Protein AF-A0A1Z9TJ39-F1 (afdb_monomer_lite)

Secondary structure (DSSP, 8-state):
-HHHHHHHHHHHHHHHHHHHHHHHHHHHHHHHHHTTPPPPBPTTT-PBPEEEETTEEE-TTT--EEETT-SS---

pLDDT: mean 72.78, std 13.56, range [40.91, 90.31]

Radius of gyration: 23.52 Å; chains: 1; bounding box: 61×18×54 Å

Structure (mmCIF, N/CA/C/O backbone):
data_AF-A0A1Z9TJ39-F1
#
_entry.id   AF-A0A1Z9TJ39-F1
#
loop_
_atom_site.group_PDB
_atom_site.id
_atom_site.type_symbol
_atom_site.label_atom_id
_atom_site.label_alt_id
_atom_site.label_comp_id
_atom_site.label_asym_id
_atom_site.label_entity_id
_atom_site.label_seq_id
_atom_site.pdbx_PDB_ins_code
_atom_site.Cartn_x
_atom_site.Cartn_y
_atom_site.Cartn_z
_atom_site.occupancy
_atom_site.B_iso_or_equiv
_atom_site.auth_seq_id
_atom_site.auth_comp_id
_atom_site.auth_asym_id
_atom_site.auth_atom_id
_atom_site.pdbx_PDB_model_num
ATOM 1 N N . MET A 1 1 ? 41.274 -3.962 -34.844 1.00 60.78 1 MET A N 1
ATOM 2 C CA . MET A 1 1 ? 40.699 -4.857 -33.808 1.00 60.78 1 MET A CA 1
ATOM 3 C C . MET A 1 1 ? 40.490 -4.202 -32.440 1.00 60.78 1 MET A C 1
ATOM 5 O O . MET A 1 1 ? 39.399 -4.336 -31.911 1.00 60.78 1 MET A O 1
ATOM 9 N N . LYS A 1 2 ? 41.456 -3.462 -31.870 1.00 70.56 2 LYS A N 1
ATOM 10 C CA . LYS A 1 2 ? 41.320 -2.834 -30.531 1.00 70.56 2 LYS A CA 1
ATOM 11 C C . LYS A 1 2 ? 40.145 -1.843 -30.398 1.00 70.56 2 LYS A C 1
ATOM 13 O O . LYS A 1 2 ? 39.504 -1.794 -29.356 1.00 70.56 2 LYS A O 1
ATOM 18 N N . LEU A 1 3 ? 39.826 -1.115 -31.473 1.00 73.06 3 LEU A N 1
ATOM 19 C CA . LEU A 1 3 ? 38.735 -0.131 -31.499 1.00 73.06 3 LEU A CA 1
ATOM 20 C C . LEU A 1 3 ? 37.342 -0.773 -31.346 1.00 73.06 3 LEU A C 1
ATOM 22 O O . LEU A 1 3 ? 36.504 -0.259 -30.616 1.00 73.06 3 LEU A O 1
ATOM 26 N N . ALA A 1 4 ? 37.116 -1.933 -31.971 1.00 71.75 4 ALA A N 1
ATOM 27 C CA . ALA A 1 4 ? 35.838 -2.646 -31.892 1.00 71.75 4 ALA A CA 1
ATOM 28 C C . ALA A 1 4 ? 35.561 -3.186 -30.477 1.00 71.75 4 ALA A C 1
ATOM 30 O O . ALA A 1 4 ? 34.435 -3.126 -29.990 1.00 71.75 4 ALA A O 1
ATOM 31 N N . ILE A 1 5 ? 36.609 -3.650 -29.787 1.00 74.25 5 ILE A N 1
ATOM 32 C CA . ILE A 1 5 ? 36.515 -4.144 -28.406 1.00 74.25 5 ILE A CA 1
ATOM 33 C C . ILE A 1 5 ? 36.181 -2.993 -27.445 1.00 74.25 5 ILE A C 1
ATOM 35 O O . ILE A 1 5 ? 35.346 -3.155 -26.556 1.00 74.25 5 ILE A O 1
ATOM 39 N N . ALA A 1 6 ? 36.782 -1.815 -27.651 1.00 77.25 6 ALA A N 1
ATOM 40 C CA . ALA A 1 6 ? 36.493 -0.627 -26.849 1.00 77.25 6 ALA A CA 1
ATOM 41 C C . ALA A 1 6 ? 35.033 -0.167 -27.002 1.00 77.25 6 ALA A C 1
ATOM 43 O O . ALA A 1 6 ? 34.368 0.089 -26.001 1.00 77.25 6 ALA A O 1
ATOM 44 N N . ILE A 1 7 ? 34.503 -0.140 -28.231 1.00 80.12 7 ILE A N 1
ATOM 45 C CA . ILE A 1 7 ? 33.100 0.222 -28.497 1.00 80.12 7 ILE A CA 1
ATOM 46 C C . ILE A 1 7 ? 32.143 -0.766 -27.815 1.00 80.12 7 ILE A C 1
ATOM 48 O O . ILE A 1 7 ? 31.201 -0.343 -27.149 1.00 80.12 7 ILE A O 1
ATOM 52 N N . SER A 1 8 ? 32.425 -2.071 -27.895 1.00 79.56 8 SER A N 1
ATOM 53 C CA . SER A 1 8 ? 31.608 -3.096 -27.233 1.00 79.56 8 SER A CA 1
ATOM 54 C C . SER A 1 8 ? 31.543 -2.895 -25.717 1.00 79.56 8 SER A C 1
ATOM 56 O O . SER A 1 8 ? 30.468 -3.000 -25.133 1.00 79.56 8 SER A O 1
ATOM 58 N N . LYS A 1 9 ? 32.670 -2.570 -25.073 1.00 84.00 9 LYS A N 1
ATOM 59 C CA . LYS A 1 9 ? 32.719 -2.354 -23.619 1.00 84.00 9 LYS A CA 1
ATOM 60 C C . LYS A 1 9 ? 31.997 -1.083 -23.184 1.00 84.00 9 LYS A C 1
ATOM 62 O O . LYS A 1 9 ? 31.354 -1.078 -22.138 1.00 84.00 9 LYS A O 1
ATOM 67 N N . ILE A 1 10 ? 32.054 -0.032 -24.000 1.00 87.00 10 ILE A N 1
ATOM 68 C CA . ILE A 1 10 ? 31.300 1.204 -23.767 1.00 87.00 10 ILE A CA 1
ATOM 69 C C . ILE A 1 10 ? 29.794 0.931 -23.866 1.00 87.00 10 ILE A C 1
ATOM 71 O O . ILE A 1 10 ? 29.044 1.372 -22.999 1.00 87.00 10 ILE A O 1
ATOM 75 N N . CYS A 1 11 ? 29.346 0.153 -24.857 1.00 78.06 11 CYS A N 1
ATOM 76 C CA . CYS A 1 11 ? 27.941 -0.241 -24.975 1.00 78.06 11 CYS A CA 1
ATOM 77 C C . CYS A 1 11 ? 27.445 -1.027 -23.751 1.00 78.06 11 CYS A C 1
ATOM 79 O O . CYS A 1 11 ? 26.383 -0.699 -23.227 1.00 78.06 11 CYS A O 1
ATOM 81 N N . GLU A 1 12 ? 28.210 -2.002 -23.248 1.00 84.00 12 GLU A N 1
ATOM 82 C CA . GLU A 1 12 ? 27.840 -2.743 -22.029 1.00 84.00 12 GLU A CA 1
ATOM 83 C C . GLU A 1 12 ? 27.700 -1.819 -20.809 1.00 84.00 12 GLU A C 1
ATOM 85 O O . GLU A 1 12 ? 26.750 -1.939 -20.033 1.00 84.00 12 GLU A O 1
ATOM 90 N N . LEU A 1 13 ? 28.613 -0.854 -20.654 1.00 81.00 13 LEU A N 1
ATOM 91 C CA . LEU A 1 13 ? 28.566 0.110 -19.554 1.00 81.00 13 LEU A CA 1
ATOM 92 C C . LEU A 1 13 ? 27.322 1.004 -19.631 1.00 81.00 13 LEU A C 1
ATOM 94 O O . LEU A 1 13 ? 26.666 1.243 -18.616 1.00 81.00 13 LEU A O 1
ATOM 98 N N . LEU A 1 14 ? 26.983 1.471 -20.835 1.00 83.94 14 LEU A N 1
ATOM 99 C CA . LEU A 1 14 ? 25.810 2.310 -21.074 1.00 83.94 14 LEU A CA 1
ATOM 100 C C . LEU A 1 14 ? 24.506 1.548 -20.800 1.00 83.94 14 LEU A C 1
ATOM 102 O O . LEU A 1 14 ? 23.621 2.103 -20.153 1.00 83.94 14 LEU A O 1
ATOM 106 N N . ILE A 1 15 ? 24.403 0.277 -21.205 1.00 83.88 15 ILE A N 1
ATOM 107 C CA . ILE A 1 15 ? 23.230 -0.577 -20.938 1.00 83.88 15 ILE A CA 1
ATOM 108 C C . ILE A 1 15 ? 23.034 -0.785 -19.428 1.00 83.88 15 ILE A C 1
ATOM 110 O O . ILE A 1 15 ? 21.919 -0.639 -18.915 1.00 83.88 15 ILE A O 1
ATOM 114 N N . ASN A 1 16 ? 24.114 -1.066 -18.695 1.00 78.38 16 ASN A N 1
ATOM 115 C CA . ASN A 1 16 ? 24.059 -1.254 -17.245 1.00 78.38 16 ASN A CA 1
ATOM 116 C C . ASN A 1 16 ? 23.652 0.035 -16.517 1.00 78.38 16 ASN A C 1
ATOM 118 O O . ASN A 1 16 ? 22.786 0.006 -15.641 1.00 78.38 16 ASN A O 1
ATOM 122 N N . LEU A 1 17 ? 24.209 1.183 -16.918 1.00 79.94 17 LEU A N 1
ATOM 123 C CA . LEU A 1 17 ? 23.855 2.484 -16.347 1.00 79.94 17 LEU A CA 1
ATOM 124 C C . LEU A 1 17 ? 22.376 2.827 -16.591 1.00 79.94 17 LEU A C 1
ATOM 126 O O . LEU A 1 17 ? 21.690 3.308 -15.687 1.00 79.94 17 LEU A O 1
ATOM 130 N N . TRP A 1 18 ? 21.867 2.533 -17.789 1.00 78.38 18 TRP A N 1
ATOM 131 C CA . TRP A 1 18 ? 20.468 2.762 -18.152 1.00 78.38 18 TRP A CA 1
ATOM 132 C C . TRP A 1 18 ? 19.511 1.866 -17.355 1.00 78.38 18 TRP A C 1
ATOM 134 O O . TRP A 1 18 ? 18.498 2.340 -16.840 1.00 78.38 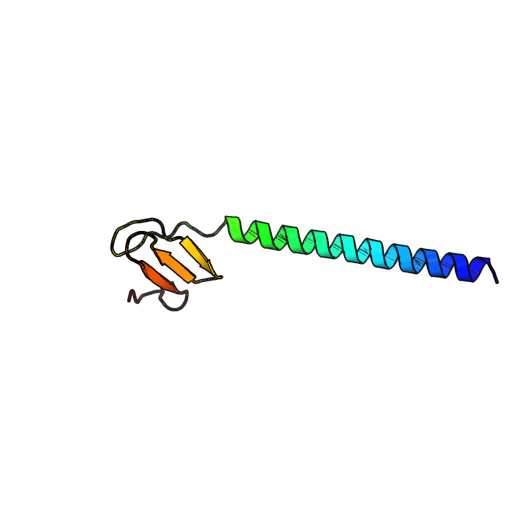18 TRP A O 1
ATOM 144 N N . THR A 1 19 ? 19.874 0.596 -17.160 1.00 75.94 19 THR A N 1
ATOM 145 C CA . THR A 1 19 ? 19.110 -0.357 -16.337 1.00 75.94 19 THR A CA 1
ATOM 146 C C . THR A 1 19 ? 19.008 0.110 -14.881 1.00 75.94 19 THR A C 1
ATOM 148 O O . THR A 1 19 ? 17.920 0.115 -14.304 1.00 75.94 19 THR A O 1
ATOM 151 N N . ILE A 1 20 ? 20.113 0.590 -14.297 1.00 76.56 20 ILE A N 1
ATOM 152 C CA . ILE A 1 20 ? 20.133 1.140 -12.930 1.00 76.56 20 ILE A CA 1
ATOM 153 C C . ILE A 1 20 ? 19.229 2.380 -12.821 1.00 76.56 20 ILE A C 1
ATOM 155 O O . ILE A 1 20 ? 18.459 2.509 -11.863 1.00 76.56 20 ILE A O 1
ATOM 159 N N . LEU A 1 21 ? 19.281 3.281 -13.809 1.00 70.69 21 LEU A N 1
ATOM 160 C CA . LEU A 1 21 ? 18.446 4.488 -13.854 1.00 70.69 21 LEU A CA 1
ATOM 161 C C . LEU A 1 21 ? 16.946 4.157 -13.928 1.0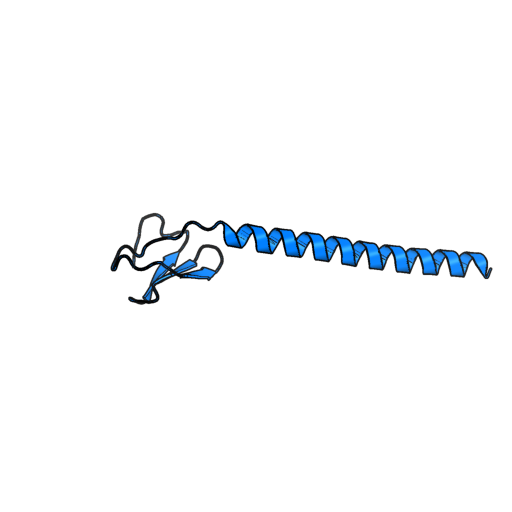0 70.69 21 LEU A C 1
ATOM 163 O O . LEU A 1 21 ? 16.146 4.786 -13.229 1.00 70.69 21 LEU A O 1
ATOM 167 N N . ILE A 1 22 ? 16.560 3.152 -14.718 1.00 68.69 22 ILE A N 1
ATOM 168 C CA . ILE A 1 22 ? 15.167 2.690 -14.816 1.00 68.69 22 ILE A CA 1
ATOM 169 C C . ILE A 1 22 ? 14.704 2.063 -13.498 1.00 68.69 22 ILE A C 1
ATOM 171 O O . ILE A 1 22 ? 13.644 2.439 -12.991 1.00 68.69 22 ILE A O 1
ATOM 175 N N . CYS A 1 23 ? 15.505 1.177 -12.898 1.00 60.91 23 CYS A N 1
ATOM 176 C CA . CYS A 1 23 ? 15.183 0.558 -11.609 1.00 60.91 23 CYS A CA 1
ATOM 177 C C . CYS A 1 23 ? 14.942 1.603 -10.511 1.00 60.91 23 CYS A C 1
ATOM 179 O O . CYS A 1 23 ? 13.954 1.518 -9.778 1.00 60.91 23 CYS A O 1
ATOM 181 N N . LYS A 1 24 ? 15.782 2.645 -10.435 1.00 67.00 24 LYS A N 1
ATOM 182 C CA . LYS A 1 24 ? 15.623 3.725 -9.449 1.00 67.00 24 LYS A CA 1
ATOM 183 C C . LYS A 1 24 ? 14.333 4.526 -9.666 1.00 67.00 24 LYS A C 1
ATOM 185 O O . LYS A 1 24 ? 13.667 4.891 -8.699 1.00 67.00 24 LYS A O 1
ATOM 190 N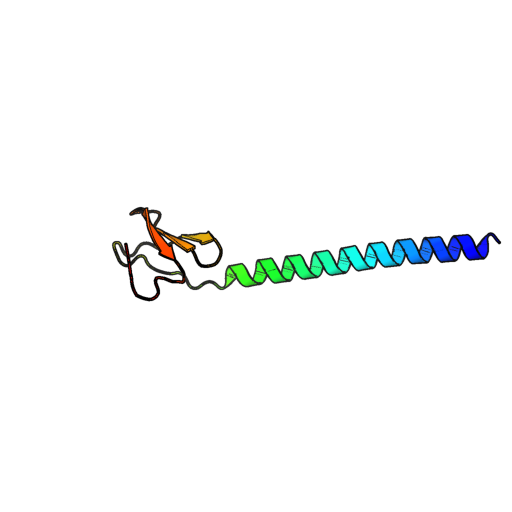 N . LYS A 1 25 ? 13.941 4.759 -10.923 1.00 60.56 25 LYS A N 1
ATOM 191 C CA . LYS A 1 25 ? 12.697 5.467 -11.271 1.00 60.56 25 LYS A CA 1
ATOM 192 C C . LYS A 1 25 ? 11.445 4.658 -10.907 1.00 60.56 25 LYS A C 1
ATOM 194 O O . LYS A 1 25 ? 10.479 5.241 -10.415 1.00 60.56 25 LYS A O 1
ATOM 199 N N . SER A 1 26 ? 11.470 3.336 -11.094 1.00 57.91 26 SER A N 1
ATOM 200 C CA . SER A 1 26 ? 10.373 2.443 -10.685 1.00 57.91 26 SER A CA 1
ATOM 201 C C . SER A 1 26 ? 10.189 2.390 -9.168 1.00 57.91 26 SER A C 1
ATOM 203 O O . SER A 1 26 ? 9.053 2.457 -8.699 1.00 57.91 26 SER A O 1
ATOM 205 N N . LEU A 1 27 ? 11.280 2.357 -8.392 1.00 56.12 27 LEU A N 1
ATOM 206 C CA . LEU A 1 27 ? 11.206 2.308 -6.926 1.00 56.12 27 LEU A CA 1
ATOM 207 C C . LEU A 1 27 ? 10.545 3.569 -6.334 1.00 56.12 27 LEU A C 1
ATOM 209 O O . LEU A 1 27 ? 9.675 3.477 -5.474 1.00 56.12 27 LEU A O 1
ATOM 213 N N . ILE A 1 28 ? 10.894 4.751 -6.855 1.00 56.81 28 ILE A N 1
ATOM 214 C CA . ILE A 1 28 ? 10.333 6.039 -6.404 1.00 56.81 28 ILE A CA 1
ATOM 215 C C . ILE A 1 28 ? 8.826 6.126 -6.693 1.00 56.81 28 ILE A C 1
ATOM 217 O O . ILE A 1 28 ? 8.065 6.689 -5.903 1.00 56.81 28 ILE A O 1
ATOM 221 N N . ARG A 1 29 ? 8.373 5.559 -7.820 1.00 52.03 29 ARG A N 1
ATOM 222 C CA . ARG A 1 29 ? 6.952 5.549 -8.189 1.00 52.03 29 ARG A CA 1
ATOM 223 C C . ARG A 1 29 ? 6.127 4.690 -7.228 1.00 52.03 29 ARG A C 1
ATOM 225 O O . ARG A 1 29 ? 5.026 5.096 -6.876 1.00 52.03 29 ARG A O 1
ATOM 232 N N . PHE A 1 30 ? 6.684 3.570 -6.767 1.00 52.03 30 PHE A N 1
ATOM 233 C CA . PHE A 1 30 ? 6.043 2.667 -5.811 1.00 52.03 30 PHE A CA 1
ATOM 234 C C . PHE A 1 30 ? 5.900 3.285 -4.409 1.00 52.03 30 PHE A C 1
ATOM 236 O O . PHE A 1 30 ? 4.830 3.203 -3.805 1.00 52.03 30 PHE A O 1
ATOM 243 N N . SER A 1 31 ? 6.930 3.976 -3.906 1.00 50.31 31 SER A N 1
ATOM 244 C CA . SER A 1 31 ? 6.864 4.634 -2.590 1.00 50.31 31 SER A CA 1
ATOM 245 C C . SER A 1 31 ? 5.826 5.761 -2.544 1.00 50.31 31 SER A C 1
ATOM 247 O O . SER A 1 31 ? 5.138 5.930 -1.542 1.00 50.31 31 SER A O 1
ATOM 249 N N . ARG A 1 32 ? 5.660 6.510 -3.642 1.00 40.91 32 ARG A N 1
ATOM 250 C CA . ARG A 1 32 ? 4.730 7.650 -3.703 1.00 40.91 32 ARG A CA 1
ATOM 251 C C . ARG A 1 32 ? 3.2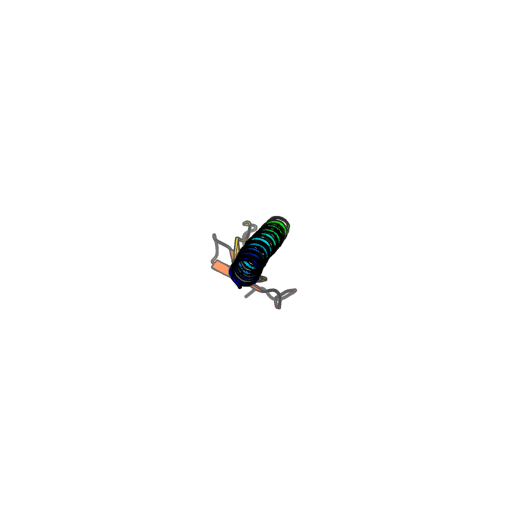53 7.236 -3.698 1.00 40.91 32 ARG A C 1
ATOM 253 O O . ARG A 1 32 ? 2.405 8.012 -3.271 1.00 40.91 32 ARG A O 1
ATOM 260 N N . THR A 1 33 ? 2.935 6.024 -4.148 1.00 47.25 33 THR A N 1
ATOM 261 C CA . THR A 1 33 ? 1.570 5.476 -4.088 1.00 47.25 33 THR A CA 1
ATOM 262 C C . THR A 1 33 ? 1.167 4.998 -2.695 1.00 47.25 33 THR A C 1
ATOM 264 O O . THR A 1 33 ? -0.022 4.967 -2.400 1.00 47.25 33 THR A O 1
ATOM 267 N N . GLN A 1 34 ? 2.118 4.672 -1.813 1.00 51.16 34 GLN A N 1
ATOM 268 C CA . GLN A 1 34 ? 1.783 4.245 -0.449 1.00 51.16 34 GLN A CA 1
ATOM 269 C C . GLN A 1 34 ? 1.364 5.411 0.459 1.00 51.16 34 GLN A C 1
ATOM 271 O O . GLN A 1 34 ? 0.616 5.211 1.408 1.00 51.16 34 GLN A O 1
ATOM 276 N N . THR A 1 35 ? 1.778 6.642 0.154 1.00 48.88 35 THR A N 1
ATOM 277 C CA . THR A 1 35 ? 1.514 7.820 1.001 1.00 48.88 35 THR A CA 1
ATOM 278 C C . THR A 1 35 ? 0.122 8.445 0.828 1.00 48.88 35 THR A C 1
ATOM 280 O O . THR A 1 35 ? -0.172 9.440 1.478 1.00 48.88 35 THR A O 1
ATOM 283 N N . MET A 1 36 ? -0.728 7.897 -0.047 1.00 48.00 36 MET A N 1
ATOM 284 C CA . MET A 1 36 ? -2.067 8.424 -0.375 1.00 48.00 36 MET A CA 1
ATOM 285 C C . MET A 1 36 ? -3.203 7.467 0.016 1.00 48.00 36 MET A C 1
ATOM 287 O O . MET A 1 36 ? -4.304 7.575 -0.514 1.00 48.00 36 MET A O 1
ATOM 291 N N . LYS A 1 37 ? -2.964 6.504 0.912 1.00 60.75 37 LYS A N 1
ATOM 292 C CA . LYS A 1 37 ? -4.073 5.730 1.472 1.00 60.75 37 LYS A CA 1
ATOM 293 C C . LYS A 1 37 ? -4.779 6.581 2.521 1.00 60.75 37 LYS A C 1
ATOM 295 O O . LYS A 1 37 ? -4.158 7.011 3.492 1.00 60.75 37 LYS A O 1
ATOM 300 N N . GLU A 1 38 ? -6.051 6.877 2.271 1.00 67.12 38 GLU A N 1
ATOM 301 C CA . GLU A 1 38 ? -6.925 7.554 3.226 1.00 67.12 38 GLU A CA 1
ATOM 302 C C . GLU A 1 38 ? -6.873 6.825 4.571 1.00 67.12 38 GLU A C 1
ATOM 304 O O . GLU A 1 38 ? -6.855 5.595 4.630 1.00 67.12 38 GLU A O 1
ATOM 309 N N . LYS A 1 39 ? -6.791 7.593 5.660 1.00 75.69 39 LYS A N 1
ATOM 310 C CA . LYS A 1 39 ? -6.787 7.026 7.008 1.00 75.69 39 LYS A CA 1
ATOM 311 C C . LYS A 1 39 ? -8.170 6.442 7.273 1.00 75.69 39 LYS A C 1
ATOM 313 O O . LYS A 1 39 ? -9.148 7.181 7.277 1.00 75.69 39 LYS A O 1
ATOM 318 N N . VAL A 1 40 ? -8.237 5.133 7.482 1.00 81.56 40 VAL A N 1
ATOM 319 C CA . VAL A 1 40 ? -9.486 4.426 7.778 1.00 81.56 40 VAL A CA 1
ATOM 320 C C . VAL A 1 40 ? -9.637 4.282 9.288 1.00 81.56 40 VAL A C 1
ATOM 322 O O . VAL A 1 40 ? -8.713 3.841 9.973 1.00 81.56 40 VAL A O 1
ATOM 325 N N . GLU A 1 41 ? -10.801 4.660 9.805 1.00 87.56 41 GLU A N 1
ATOM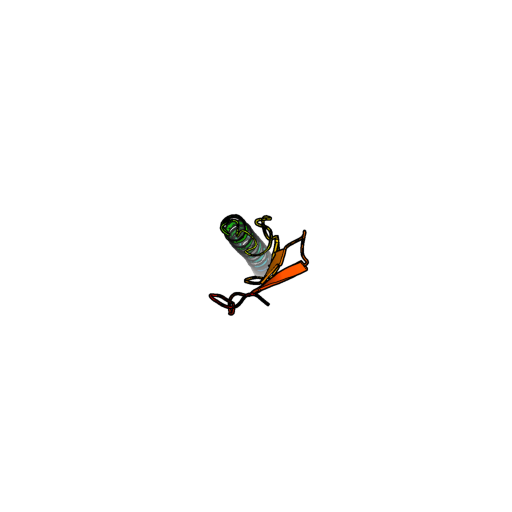 326 C CA . GLU A 1 41 ? -11.161 4.490 11.213 1.00 87.56 41 GLU A CA 1
ATOM 327 C C . GLU A 1 41 ? -11.768 3.106 11.459 1.00 87.56 41 GLU A C 1
ATOM 329 O O . GLU A 1 41 ? -12.551 2.589 10.662 1.00 87.56 41 GLU A O 1
ATOM 334 N N . CYS A 1 42 ? -11.418 2.499 12.591 1.00 86.50 42 CYS A N 1
ATOM 335 C CA . CYS A 1 42 ? -11.967 1.217 12.996 1.00 86.50 42 CYS A CA 1
ATOM 336 C C . CYS A 1 42 ? -13.434 1.378 13.428 1.00 86.50 42 CYS A C 1
ATOM 338 O O . CYS A 1 42 ? -13.695 2.078 14.405 1.00 86.50 42 CYS A O 1
ATOM 340 N N . PRO A 1 43 ? -14.391 0.654 12.828 1.00 84.69 43 PRO A N 1
ATOM 341 C CA . PRO A 1 43 ? -15.817 0.791 13.146 1.00 84.69 43 PRO A CA 1
ATOM 342 C C . PRO A 1 43 ? -16.199 0.294 14.552 1.00 84.69 43 PRO A C 1
ATOM 344 O O . PRO A 1 43 ? -17.316 0.527 15.002 1.00 84.69 43 PRO A O 1
ATOM 347 N N . ARG A 1 44 ? -15.298 -0.412 15.253 1.00 87.00 44 ARG A N 1
ATOM 348 C CA . ARG A 1 44 ? -15.535 -0.909 16.621 1.00 87.00 44 ARG A CA 1
ATOM 349 C C . ARG A 1 44 ? -15.105 0.065 17.712 1.00 87.00 44 ARG A C 1
ATOM 351 O O . ARG A 1 44 ? -15.694 0.067 18.787 1.00 87.00 44 ARG A O 1
ATOM 358 N N . CYS A 1 45 ? -14.036 0.823 17.486 1.00 89.81 45 CYS A N 1
ATOM 359 C CA . CYS A 1 45 ? -13.406 1.620 18.543 1.00 89.81 45 CYS A CA 1
ATOM 360 C C . CYS A 1 45 ? -12.902 2.994 18.085 1.00 89.81 45 CYS A C 1
ATOM 362 O O . CYS A 1 45 ? -12.256 3.681 18.877 1.00 89.81 45 CYS A O 1
ATOM 364 N N . ASN A 1 46 ? -13.187 3.367 16.834 1.00 89.69 46 ASN A N 1
ATOM 365 C CA . ASN A 1 46 ? -12.828 4.618 16.160 1.00 89.69 46 ASN A CA 1
ATOM 366 C C . ASN A 1 46 ? -11.322 4.931 16.146 1.00 89.69 46 ASN A C 1
ATOM 368 O O . ASN A 1 46 ? -10.919 6.067 15.925 1.00 89.69 46 ASN A O 1
ATOM 372 N N . GLU A 1 47 ? -10.479 3.925 16.383 1.00 90.00 47 GLU A N 1
ATOM 373 C CA . GLU A 1 47 ? -9.027 4.061 16.281 1.00 90.00 47 GLU A CA 1
ATOM 374 C C . GLU A 1 47 ? -8.583 4.023 14.817 1.00 90.00 47 GLU A C 1
ATOM 376 O O . GLU A 1 47 ? -9.154 3.278 14.017 1.00 90.00 47 GLU A O 1
ATOM 381 N N . ILE A 1 48 ? -7.527 4.761 14.470 1.00 87.88 48 ILE A N 1
ATOM 382 C CA . ILE A 1 48 ? -6.975 4.734 13.111 1.00 87.88 48 ILE A CA 1
ATOM 383 C C . ILE A 1 48 ? -6.344 3.366 12.839 1.00 87.88 48 ILE A C 1
ATOM 385 O O . ILE A 1 48 ? -5.461 2.907 13.567 1.00 87.88 48 ILE A O 1
ATOM 389 N N . MET A 1 49 ? -6.803 2.708 11.777 1.00 87.25 49 MET A N 1
ATOM 390 C CA . MET A 1 49 ? -6.286 1.405 11.375 1.00 87.25 49 MET A CA 1
ATOM 391 C C . MET A 1 49 ? -4.946 1.543 10.646 1.00 87.25 49 MET A C 1
ATOM 393 O O . MET A 1 49 ? -4.693 2.512 9.927 1.00 87.25 49 MET A O 1
ATOM 397 N N . LEU A 1 50 ? -4.080 0.551 10.844 1.00 85.25 50 LEU A N 1
ATOM 398 C CA . LEU A 1 50 ? -2.752 0.466 10.246 1.00 85.25 50 LEU A CA 1
ATOM 399 C C . LEU A 1 50 ? -2.787 -0.410 8.996 1.00 85.25 50 LEU A C 1
ATOM 401 O O . LEU A 1 50 ? -3.399 -1.474 9.002 1.00 85.25 50 LEU A O 1
ATOM 405 N N . ASP A 1 51 ? -2.087 0.013 7.949 1.00 82.44 51 ASP A N 1
ATOM 406 C CA . ASP A 1 51 ? -1.967 -0.737 6.698 1.00 82.44 51 ASP A CA 1
ATOM 407 C C . ASP A 1 51 ? -0.854 -1.787 6.831 1.00 82.44 51 ASP A C 1
ATOM 409 O O . ASP A 1 51 ? 0.320 -1.446 6.987 1.00 82.44 51 ASP A O 1
ATOM 413 N N . VAL A 1 52 ? -1.224 -3.069 6.824 1.00 78.62 52 VAL A N 1
ATOM 414 C CA . VAL A 1 52 ? -0.276 -4.190 6.976 1.00 78.62 52 VAL A CA 1
ATOM 415 C C . VAL A 1 52 ? 0.147 -4.724 5.610 1.00 78.62 52 VAL A C 1
ATOM 417 O O . VAL A 1 52 ? 1.298 -5.111 5.408 1.00 78.62 52 VAL A O 1
ATOM 420 N N . GLN A 1 53 ? -0.782 -4.732 4.654 1.00 71.06 53 GLN A N 1
ATOM 421 C CA . GLN A 1 53 ? -0.555 -5.111 3.263 1.00 71.06 53 GLN A CA 1
ATOM 422 C C . GLN A 1 53 ? -1.424 -4.257 2.341 1.00 71.06 53 GLN A C 1
ATOM 424 O O . GLN A 1 53 ? -2.354 -3.577 2.779 1.00 71.06 53 GLN A O 1
ATOM 429 N N . ALA A 1 54 ? -1.153 -4.319 1.032 1.00 68.81 54 ALA A N 1
ATOM 430 C CA . ALA A 1 54 ? -2.070 -3.768 0.045 1.00 68.81 54 ALA A CA 1
ATOM 431 C C . ALA A 1 54 ? -3.478 -4.292 0.350 1.00 68.81 54 ALA A C 1
ATOM 433 O O . ALA A 1 54 ? -3.677 -5.500 0.296 1.00 68.81 54 ALA A O 1
ATOM 434 N N . CYS A 1 55 ? -4.405 -3.385 0.680 1.00 70.94 55 CYS A N 1
ATOM 435 C CA . CYS A 1 55 ? -5.795 -3.703 0.977 1.00 70.94 55 CYS A CA 1
ATOM 436 C C . CYS A 1 55 ? -6.118 -4.369 2.331 1.00 70.94 55 CYS A C 1
ATOM 438 O O . CYS A 1 55 ? -7.285 -4.687 2.524 1.00 70.94 55 CYS A O 1
ATOM 440 N N . HIS A 1 56 ? -5.166 -4.546 3.255 1.00 80.62 56 HIS A N 1
ATOM 441 C CA . HIS A 1 56 ? -5.417 -5.160 4.571 1.00 80.62 56 HIS A CA 1
ATOM 442 C C . HIS A 1 56 ? -5.062 -4.191 5.702 1.00 80.62 56 HIS A C 1
ATOM 444 O O . HIS A 1 56 ? -3.901 -3.788 5.857 1.00 80.62 56 HIS A O 1
ATOM 450 N N . LEU A 1 57 ? -6.068 -3.827 6.491 1.00 84.19 57 LEU A N 1
ATOM 451 C CA . LEU A 1 57 ? -5.978 -2.907 7.614 1.00 84.19 57 LEU A CA 1
ATOM 452 C C . LEU A 1 57 ? -6.155 -3.668 8.929 1.00 84.19 57 LEU A C 1
ATOM 454 O O . LEU A 1 57 ? -7.034 -4.517 9.044 1.00 84.19 57 LEU A O 1
ATOM 458 N N . ILE A 1 58 ? -5.371 -3.323 9.949 1.00 87.25 58 ILE A N 1
ATOM 459 C CA . ILE A 1 58 ? -5.523 -3.853 11.308 1.00 87.25 58 ILE A CA 1
ATOM 460 C C . ILE A 1 58 ? -5.734 -2.716 12.304 1.00 87.25 58 ILE A C 1
ATOM 462 O O . ILE A 1 58 ? -5.031 -1.704 12.287 1.00 87.25 58 ILE A O 1
ATOM 466 N N . CYS A 1 59 ? -6.699 -2.869 13.204 1.00 88.75 59 CYS A N 1
ATOM 467 C CA . CYS A 1 59 ? -6.867 -1.954 14.319 1.00 88.75 59 CYS A CA 1
ATOM 468 C C . CYS A 1 59 ? -5.865 -2.304 15.432 1.00 88.75 59 CYS A C 1
ATOM 470 O O . CYS A 1 59 ? -5.984 -3.378 16.029 1.00 88.75 59 CYS A O 1
ATOM 472 N N . PRO A 1 60 ? -4.938 -1.401 15.804 1.00 87.50 60 PRO A N 1
ATOM 473 C CA . PRO A 1 60 ? -3.949 -1.678 16.850 1.00 87.50 60 PRO A CA 1
ATOM 474 C C . PRO A 1 60 ? -4.571 -1.787 18.249 1.00 87.50 60 PRO A C 1
ATOM 476 O O . PRO A 1 60 ? -3.946 -2.305 19.168 1.00 87.50 60 PRO A O 1
ATOM 479 N N . ARG A 1 61 ? -5.802 -1.291 18.420 1.00 89.69 61 ARG A N 1
ATOM 480 C CA . ARG A 1 61 ? -6.487 -1.240 19.712 1.00 89.69 61 ARG A CA 1
ATOM 481 C C . ARG A 1 61 ? -7.342 -2.467 19.997 1.00 89.69 61 ARG A C 1
ATOM 483 O O . ARG A 1 61 ? -7.341 -2.950 21.122 1.00 89.69 61 ARG A O 1
ATOM 490 N N . CYS A 1 62 ? -8.101 -2.940 19.008 1.00 90.31 62 CYS A N 1
ATOM 491 C CA . CYS A 1 62 ? -9.032 -4.060 19.189 1.00 90.31 62 CYS A CA 1
ATOM 492 C C . CYS A 1 62 ? -8.679 -5.310 18.376 1.00 90.31 62 CYS A C 1
ATOM 494 O O . CYS A 1 62 ? -9.361 -6.320 18.511 1.00 90.31 62 CYS A O 1
ATOM 496 N N . GLY A 1 63 ? -7.651 -5.254 17.522 1.00 87.00 63 GLY A N 1
ATOM 497 C CA . GLY A 1 63 ? -7.257 -6.377 16.670 1.00 87.00 63 GLY A CA 1
ATOM 498 C C . GLY A 1 63 ? -8.264 -6.714 15.567 1.00 87.00 63 GLY A C 1
ATOM 499 O O . GLY A 1 63 ? -8.166 -7.782 14.978 1.00 87.00 63 GLY A O 1
ATOM 500 N N . SER A 1 64 ? -9.243 -5.844 15.294 1.00 85.00 64 SER A N 1
ATOM 501 C CA . SER A 1 64 ? -10.160 -6.012 14.161 1.00 85.00 64 SER A CA 1
ATOM 502 C C . SER A 1 64 ? -9.408 -5.813 12.847 1.00 85.00 64 SER A C 1
ATOM 504 O O . SER A 1 64 ? -8.569 -4.914 12.747 1.00 85.00 64 SER A O 1
ATOM 506 N N . HIS A 1 65 ? -9.712 -6.654 11.864 1.00 85.31 65 HIS A N 1
ATOM 507 C CA . HIS A 1 65 ? -9.108 -6.628 10.538 1.00 85.31 65 HIS A CA 1
ATOM 508 C C . HIS A 1 65 ? -10.143 -6.134 9.528 1.00 85.31 65 HIS A C 1
ATOM 510 O O . HIS A 1 65 ? -11.341 -6.355 9.705 1.00 85.31 65 HIS A O 1
ATOM 516 N N . MET A 1 66 ? -9.686 -5.423 8.505 1.00 76.38 66 MET A N 1
ATOM 517 C CA . MET A 1 66 ? -10.526 -4.966 7.408 1.00 76.38 66 MET A CA 1
ATOM 518 C C . MET A 1 66 ? -9.768 -5.165 6.105 1.00 76.38 66 MET A C 1
ATOM 520 O O . MET A 1 66 ? -8.735 -4.531 5.876 1.00 76.38 66 MET A O 1
ATOM 524 N N . ASP A 1 67 ? -10.306 -6.028 5.254 1.00 78.81 67 ASP A N 1
ATOM 525 C CA . ASP A 1 67 ? -9.706 -6.361 3.972 1.00 78.81 67 ASP A CA 1
ATOM 526 C C . ASP A 1 67 ? -10.458 -5.668 2.818 1.00 78.81 67 ASP A C 1
ATOM 528 O O . ASP A 1 67 ? -11.600 -5.241 2.964 1.00 78.81 67 ASP A O 1
ATOM 532 N N . CYS A 1 68 ? -9.870 -5.544 1.622 1.00 65.94 68 CYS A N 1
ATOM 533 C CA . CYS A 1 68 ? -10.566 -4.905 0.487 1.00 65.94 68 CYS A CA 1
ATOM 534 C C . CYS A 1 68 ? -11.839 -5.637 0.026 1.00 65.94 68 CYS A C 1
ATOM 536 O O . CYS A 1 68 ? -12.642 -5.039 -0.695 1.00 65.94 68 CYS A O 1
ATOM 538 N N . SER A 1 69 ? -12.037 -6.895 0.435 1.00 64.75 69 SER A N 1
ATOM 539 C CA . SER A 1 69 ? -13.306 -7.620 0.270 1.00 64.75 69 SER A CA 1
ATOM 540 C C . SER A 1 69 ? -14.360 -7.214 1.306 1.00 64.75 69 SER A C 1
ATOM 542 O O . SER A 1 69 ? -15.553 -7.328 1.034 1.00 64.75 69 SER A O 1
ATOM 544 N N . ASP A 1 70 ? -13.942 -6.662 2.445 1.00 59.25 70 ASP A N 1
ATOM 545 C CA . ASP A 1 70 ? -14.785 -6.248 3.569 1.00 59.25 70 ASP A CA 1
ATOM 546 C C . ASP A 1 70 ? -15.347 -4.833 3.387 1.00 59.25 70 ASP A C 1
ATOM 548 O O . ASP A 1 70 ? -15.597 -4.126 4.365 1.00 59.25 70 ASP A O 1
ATOM 552 N N . LYS A 1 71 ? -15.632 -4.409 2.145 1.00 55.16 71 LYS A N 1
ATOM 553 C CA . LYS A 1 71 ? -16.455 -3.213 1.862 1.00 55.16 71 LYS A CA 1
ATOM 554 C C . LYS A 1 71 ? -17.918 -3.401 2.331 1.00 55.16 71 LYS A C 1
ATOM 556 O O . LYS A 1 71 ? -18.852 -3.152 1.574 1.00 55.16 71 LYS A O 1
ATOM 561 N N . GLY A 1 72 ? -18.130 -3.857 3.565 1.00 51.94 72 GLY A N 1
ATOM 562 C CA . GLY A 1 72 ? -19.432 -4.084 4.184 1.00 51.94 72 GLY A CA 1
ATOM 563 C C . GLY A 1 72 ? -19.459 -5.063 5.367 1.00 51.94 72 GLY A C 1
ATOM 564 O O . GLY A 1 72 ? -20.488 -5.120 6.034 1.00 51.94 72 GLY A O 1
ATOM 565 N N . SER A 1 73 ? -18.380 -5.799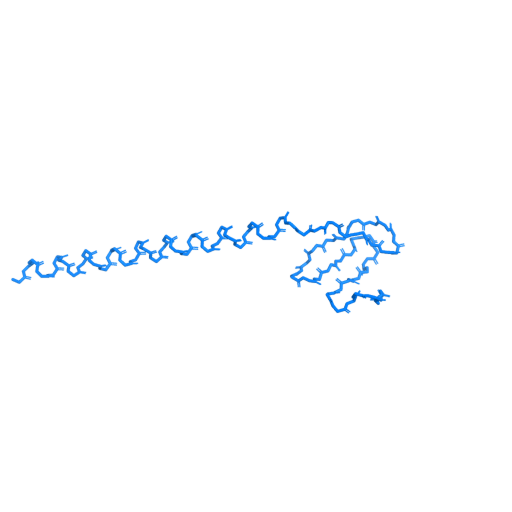 5.667 1.00 52.22 73 SER A N 1
ATOM 566 C CA . SER A 1 73 ? -18.416 -6.901 6.646 1.00 52.22 73 SER A CA 1
ATOM 567 C C . SER A 1 73 ? -17.258 -6.802 7.637 1.00 52.22 73 SER A C 1
ATOM 569 O O . SER A 1 73 ? -16.124 -7.101 7.303 1.00 52.22 73 SER A O 1
ATOM 571 N N . VAL A 1 74 ? -17.532 -6.372 8.868 1.00 52.28 74 VAL A N 1
ATOM 572 C CA . VAL A 1 74 ? -16.517 -6.277 9.930 1.00 52.28 74 VAL A CA 1
ATOM 573 C C . VAL A 1 74 ? -16.608 -7.529 10.801 1.00 52.28 74 VAL A C 1
ATOM 575 O O . VAL A 1 74 ? -17.645 -7.747 11.431 1.00 52.28 74 VAL A O 1
ATOM 578 N N . TRP A 1 75 ? -15.551 -8.338 10.854 1.00 56.22 75 TRP A N 1
ATOM 579 C CA . TRP A 1 75 ? -15.480 -9.563 11.662 1.00 56.22 75 TRP A CA 1
ATOM 580 C C . TRP A 1 75 ? -14.645 -9.388 12.936 1.00 56.22 75 TRP A C 1
ATOM 582 O O . TRP A 1 75 ? -13.788 -8.477 13.032 1.00 56.22 75 TRP A O 1
#

Foldseek 3Di:
DVVVVVVVVVVVVVVVVVVVVVVVVVVVVVVVVVVPDDFDADPPPRATWDDPDVQWTARPPPRWIGGVVPPPDTD

Sequence (75 aa):
MKLAIAISKICELLINLWTILICKKSLIRFSRTQTMKEKVECPRCNEIMLDVQACHLICPRCGSHMDCSDKGSVW